Protein AF-R9SKQ4-F1 (afdb_monomer_lite)

pLDDT: mean 80.71, std 17.77, range [31.47, 98.12]

Radius of gyration: 28.38 Å; chains: 1; bounding box: 51×38×79 Å

Structure (mmCIF, N/CA/C/O backbone):
data_AF-R9SKQ4-F1
#
_entry.id   AF-R9SKQ4-F1
#
loop_
_atom_site.group_PDB
_atom_site.id
_atom_site.type_symbol
_atom_site.label_atom_id
_atom_site.label_alt_id
_atom_site.label_comp_id
_atom_site.label_asym_id
_atom_site.label_entity_id
_atom_site.label_seq_id
_atom_site.pdbx_PDB_ins_code
_atom_site.Cartn_x
_atom_site.Cartn_y
_atom_site.Cartn_z
_atom_site.occupancy
_atom_site.B_iso_or_equiv
_atom_site.auth_seq_id
_atom_site.auth_comp_id
_atom_site.auth_asym_id
_atom_site.auth_atom_id
_atom_site.pdbx_PDB_model_num
ATOM 1 N N . MET A 1 1 ? -33.467 -2.819 0.584 1.00 67.88 1 MET A N 1
ATOM 2 C CA . MET A 1 1 ? -32.229 -3.370 -0.001 1.00 67.88 1 MET A CA 1
ATOM 3 C C . MET A 1 1 ? -32.334 -4.894 0.029 1.00 67.88 1 MET A C 1
ATOM 5 O O . MET A 1 1 ? -33.022 -5.414 0.904 1.00 67.88 1 MET A O 1
ATOM 9 N N . VAL A 1 2 ? -31.795 -5.597 -0.968 1.00 86.62 2 VAL A N 1
ATOM 10 C CA . VAL A 1 2 ? -31.875 -7.066 -1.089 1.00 86.62 2 VAL A CA 1
ATOM 11 C C . VAL A 1 2 ? -30.477 -7.624 -1.313 1.00 86.62 2 VAL A C 1
ATOM 13 O O . VAL A 1 2 ? -29.658 -6.969 -1.955 1.00 86.62 2 VAL A O 1
ATOM 16 N N . LYS A 1 3 ? -30.212 -8.831 -0.809 1.00 89.00 3 LYS A N 1
ATOM 17 C CA . LYS A 1 3 ? -28.940 -9.526 -1.022 1.00 89.00 3 LYS A CA 1
ATOM 18 C C . LYS A 1 3 ? -29.115 -10.780 -1.862 1.00 89.00 3 LYS A C 1
ATOM 20 O O . LYS A 1 3 ? -30.043 -11.565 -1.655 1.00 89.00 3 LYS A O 1
ATOM 25 N N . ILE A 1 4 ? -28.197 -10.969 -2.803 1.00 93.38 4 ILE A N 1
ATOM 26 C CA . ILE A 1 4 ? -28.173 -12.118 -3.705 1.00 93.38 4 ILE A CA 1
ATOM 27 C C . ILE A 1 4 ? -27.361 -13.240 -3.055 1.00 93.38 4 ILE A C 1
ATOM 29 O O . ILE A 1 4 ? -26.231 -13.035 -2.614 1.00 93.38 4 ILE A O 1
ATOM 33 N N . CYS A 1 5 ? -27.935 -14.440 -2.978 1.00 93.06 5 CYS A N 1
ATOM 34 C CA . CYS A 1 5 ? -27.212 -15.613 -2.495 1.00 93.06 5 CYS A CA 1
ATOM 35 C C . CYS A 1 5 ? -26.077 -15.980 -3.471 1.00 93.06 5 CYS A C 1
ATOM 37 O O . CYS A 1 5 ? -26.369 -16.249 -4.632 1.00 93.06 5 CYS A O 1
ATOM 39 N N . PRO A 1 6 ? -24.810 -16.097 -3.036 1.00 90.38 6 PRO A N 1
ATOM 40 C CA . PRO A 1 6 ? -23.703 -16.430 -3.938 1.00 90.38 6 PRO A CA 1
ATOM 41 C C . PRO A 1 6 ? -23.737 -17.884 -4.435 1.00 90.38 6 PRO A C 1
ATOM 43 O O . PRO A 1 6 ? -23.061 -18.219 -5.400 1.00 90.38 6 PRO A O 1
ATOM 46 N N . GLN A 1 7 ? -24.503 -18.763 -3.778 1.00 94.25 7 GLN A N 1
ATOM 47 C CA . GLN A 1 7 ? -24.576 -20.177 -4.146 1.00 94.25 7 GLN A CA 1
ATOM 48 C C . GLN A 1 7 ? -25.701 -20.466 -5.149 1.00 94.25 7 GLN A C 1
ATOM 50 O O . GLN A 1 7 ? -25.521 -21.253 -6.073 1.00 94.25 7 GLN A O 1
ATOM 55 N N . CYS A 1 8 ? -26.876 -19.855 -4.963 1.00 94.56 8 CYS A N 1
ATOM 56 C CA . CYS A 1 8 ? -28.062 -20.146 -5.777 1.00 94.56 8 CYS A CA 1
ATOM 57 C C . CYS A 1 8 ? -28.686 -18.916 -6.450 1.00 94.56 8 CYS A C 1
ATOM 59 O O . CYS A 1 8 ? -29.726 -19.042 -7.095 1.00 94.56 8 CYS A O 1
ATOM 61 N N . HIS A 1 9 ? -28.073 -17.741 -6.285 1.00 93.94 9 HIS A N 1
ATOM 62 C CA . HIS A 1 9 ? -28.473 -16.464 -6.882 1.00 93.94 9 HIS A CA 1
ATOM 63 C C . HIS A 1 9 ? -29.898 -16.005 -6.549 1.00 93.94 9 HIS A C 1
ATOM 65 O O . HIS A 1 9 ? -30.442 -15.133 -7.217 1.00 93.94 9 HIS A O 1
ATOM 71 N N . SER A 1 10 ? -30.514 -16.556 -5.496 1.00 95.50 10 SER A N 1
ATOM 72 C CA . SER A 1 10 ? -31.825 -16.091 -5.048 1.00 95.50 10 SER A CA 1
ATOM 73 C C . SER A 1 10 ? -31.722 -14.732 -4.359 1.00 95.50 10 SER A C 1
ATOM 75 O O . SER A 1 10 ? -30.755 -14.458 -3.641 1.00 95.50 10 SER A O 1
ATOM 77 N N . GLU A 1 11 ? -32.759 -13.917 -4.508 1.00 95.75 11 GLU A N 1
ATOM 78 C CA . GLU A 1 11 ? -32.940 -12.711 -3.707 1.00 95.75 11 GLU A CA 1
ATOM 79 C C . GLU A 1 11 ? -33.337 -13.077 -2.276 1.00 95.75 11 GLU A C 1
ATOM 81 O O . GLU A 1 11 ? -34.111 -14.006 -2.032 1.00 95.75 11 GLU A O 1
ATOM 86 N N . ASN A 1 12 ? -32.768 -12.362 -1.312 1.00 92.56 12 ASN A N 1
ATOM 87 C CA . ASN A 1 12 ? -33.052 -12.507 0.108 1.00 92.56 12 ASN A CA 1
ATOM 88 C C . ASN A 1 12 ? -33.167 -11.114 0.734 1.00 92.56 12 ASN A C 1
ATOM 90 O O . ASN A 1 12 ? -32.579 -10.145 0.245 1.00 92.56 12 ASN A O 1
ATOM 94 N N . LYS A 1 13 ? -33.893 -11.017 1.853 1.00 90.25 13 LYS A N 1
ATOM 95 C CA . LYS A 1 13 ? -33.898 -9.799 2.673 1.00 90.25 13 LYS A CA 1
ATOM 96 C C . LYS A 1 13 ? -32.477 -9.478 3.128 1.00 90.25 13 LYS A C 1
ATOM 98 O O . LYS A 1 13 ? -31.720 -10.393 3.443 1.00 90.25 13 LYS A O 1
ATOM 103 N N . ASP A 1 14 ? -32.141 -8.198 3.210 1.00 81.81 14 ASP A N 1
ATOM 104 C CA . ASP A 1 14 ? -30.793 -7.740 3.570 1.00 81.81 14 ASP A CA 1
ATOM 105 C C . ASP A 1 14 ? -30.311 -8.293 4.927 1.00 81.81 14 ASP A C 1
ATOM 107 O O . ASP A 1 14 ? -29.169 -8.710 5.095 1.00 81.81 14 ASP A O 1
ATOM 111 N N . GLU A 1 15 ? -31.237 -8.442 5.874 1.00 82.25 15 GLU A N 1
ATOM 112 C CA . GLU A 1 15 ? -31.015 -8.975 7.225 1.00 82.25 15 GLU A CA 1
ATOM 113 C C . GLU A 1 15 ? -31.021 -10.518 7.329 1.00 82.25 15 GLU A C 1
ATOM 115 O O . GLU A 1 15 ? -30.813 -11.071 8.408 1.00 82.25 15 GLU A O 1
ATOM 120 N N . ALA A 1 16 ? -31.261 -11.253 6.234 1.00 86.50 16 ALA A N 1
ATOM 121 C CA . ALA A 1 16 ? -31.419 -12.711 6.281 1.00 86.50 16 ALA A CA 1
ATOM 122 C C . ALA A 1 16 ? -30.115 -13.425 6.690 1.00 86.50 16 ALA A C 1
ATOM 124 O O . ALA A 1 16 ? -29.120 -13.344 5.984 1.00 86.50 16 ALA A O 1
ATOM 125 N N . LYS A 1 17 ? -30.081 -14.174 7.794 1.00 88.44 17 LYS A N 1
ATOM 126 C CA . LYS A 1 17 ? -28.850 -14.877 8.228 1.00 88.44 17 LYS A CA 1
ATOM 127 C C . LYS A 1 17 ? -28.473 -16.063 7.335 1.00 88.44 17 LYS A C 1
ATOM 129 O O . LYS A 1 17 ? -27.309 -16.443 7.239 1.00 88.44 17 LYS A O 1
ATOM 134 N N . SER A 1 18 ? -29.451 -16.622 6.635 1.00 93.50 18 SER A N 1
ATOM 135 C CA . SER A 1 18 ? -29.270 -17.704 5.675 1.00 93.50 18 SER A CA 1
ATOM 136 C C . SER A 1 18 ? -30.160 -17.506 4.453 1.00 93.50 18 SER A C 1
ATOM 138 O O . SER A 1 18 ? -31.154 -16.777 4.487 1.00 93.50 18 SER A O 1
ATOM 140 N N . CYS A 1 19 ? -29.774 -18.128 3.342 1.00 94.44 19 CYS A N 1
ATOM 141 C CA . CYS A 1 19 ? -30.550 -18.118 2.119 1.00 94.44 19 CYS A CA 1
ATOM 142 C C . CYS A 1 19 ? -31.837 -18.919 2.311 1.00 94.44 19 CYS A C 1
ATOM 144 O O . CYS A 1 19 ? -31.786 -20.105 2.639 1.00 94.44 19 CYS A O 1
ATOM 146 N N . ILE A 1 20 ? -32.981 -18.296 2.017 1.00 93.31 20 ILE A N 1
ATOM 147 C CA . ILE A 1 20 ? -34.297 -18.934 2.151 1.00 93.31 20 ILE A CA 1
ATOM 148 C C . ILE A 1 20 ? -34.470 -20.139 1.217 1.00 93.31 20 ILE A C 1
ATOM 150 O O . ILE A 1 20 ? -35.273 -21.024 1.492 1.00 93.31 20 ILE A O 1
ATOM 154 N N . LYS A 1 21 ? -33.717 -20.177 0.109 1.00 95.69 21 LYS A N 1
ATOM 155 C CA . LYS A 1 21 ? -33.856 -21.195 -0.935 1.00 95.69 21 LYS A CA 1
ATOM 156 C C . LYS A 1 21 ? -32.900 -22.375 -0.766 1.00 95.69 21 LYS A C 1
ATOM 158 O O . LYS A 1 21 ? -33.319 -23.509 -0.953 1.00 95.69 21 LYS A O 1
ATOM 163 N N . CYS A 1 22 ? -31.626 -22.125 -0.459 1.00 94.31 22 CYS A N 1
ATOM 164 C CA . CYS A 1 22 ? -30.601 -23.179 -0.427 1.00 94.31 22 CYS A CA 1
ATOM 165 C C . CYS A 1 22 ? -29.930 -23.373 0.938 1.00 94.31 22 CYS A C 1
ATOM 167 O O . CYS A 1 22 ? -29.043 -24.210 1.059 1.00 94.31 22 CYS A O 1
ATOM 169 N N . GLY A 1 23 ? -30.307 -22.596 1.957 1.00 91.19 23 GLY A N 1
ATOM 170 C CA . GLY A 1 23 ? -29.741 -22.716 3.302 1.00 91.19 23 GLY A CA 1
ATOM 171 C C . GLY A 1 23 ? -28.321 -22.167 3.457 1.00 91.19 23 GLY A C 1
ATOM 172 O O . GLY A 1 23 ? -27.773 -22.249 4.551 1.00 91.19 23 GLY A O 1
ATOM 173 N N . TYR A 1 24 ? -27.729 -21.575 2.411 1.00 90.25 24 TYR A N 1
ATOM 174 C CA . TYR A 1 24 ? -26.415 -20.932 2.491 1.00 90.25 24 TYR A CA 1
ATOM 175 C C . TYR A 1 24 ? -26.387 -19.884 3.608 1.00 90.25 24 TYR A C 1
ATOM 177 O O . TYR A 1 24 ? -27.125 -18.900 3.548 1.00 90.25 24 TYR A O 1
ATOM 185 N N . THR A 1 25 ? -25.535 -20.076 4.612 1.00 90.19 25 THR A N 1
ATOM 186 C CA . THR A 1 25 ? -25.355 -19.116 5.704 1.00 90.19 25 THR A CA 1
ATOM 187 C C . THR A 1 25 ? -24.552 -17.924 5.206 1.00 90.19 25 THR A C 1
ATOM 189 O O . THR A 1 25 ? -23.404 -18.064 4.779 1.00 90.19 25 THR A O 1
ATOM 192 N N . PHE A 1 26 ? -25.145 -16.736 5.269 1.00 87.06 26 PHE A N 1
ATOM 193 C CA . PHE A 1 26 ? -24.410 -15.512 4.991 1.00 87.06 26 PHE A CA 1
ATOM 194 C C . PHE A 1 26 ? -23.421 -15.281 6.137 1.00 87.06 26 PHE A C 1
ATOM 196 O O . PHE A 1 26 ? -23.795 -15.383 7.305 1.00 87.06 26 PHE A O 1
ATOM 203 N N . ARG A 1 27 ? -22.150 -15.007 5.820 1.00 76.31 27 ARG A N 1
ATOM 204 C CA . ARG A 1 27 ? -21.183 -14.610 6.849 1.00 76.31 27 ARG A CA 1
ATOM 205 C C . ARG A 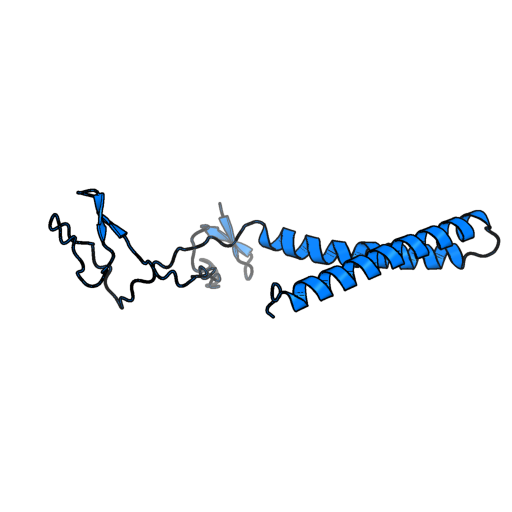1 27 ? -21.645 -13.273 7.421 1.00 76.31 27 ARG A C 1
ATOM 207 O O . ARG A 1 27 ? -21.787 -12.313 6.673 1.00 76.31 27 ARG A O 1
ATOM 214 N N . GLU A 1 28 ? -21.926 -13.243 8.719 1.00 70.62 28 GLU A N 1
ATOM 215 C CA . GLU A 1 28 ? -22.094 -11.986 9.440 1.00 70.62 28 GLU A CA 1
ATOM 216 C C . GLU A 1 28 ? -20.703 -11.367 9.589 1.00 70.62 28 GLU A C 1
ATOM 218 O O . GLU A 1 28 ? -19.778 -12.029 10.073 1.00 70.62 28 GLU A O 1
ATOM 223 N N . ASP A 1 29 ? -20.543 -10.120 9.148 1.00 61.78 29 ASP A N 1
ATOM 224 C CA . ASP A 1 29 ? -19.347 -9.349 9.460 1.00 61.78 29 ASP A CA 1
ATOM 225 C C . ASP A 1 29 ? -19.289 -9.204 10.978 1.00 61.78 29 ASP A C 1
ATOM 227 O O . ASP A 1 29 ? -20.134 -8.553 11.595 1.00 61.78 29 ASP A O 1
ATOM 231 N N . VAL A 1 30 ? -18.329 -9.886 11.600 1.00 59.41 30 VAL A N 1
ATOM 232 C CA . VAL A 1 30 ? -18.163 -9.827 13.047 1.00 59.41 30 VAL A CA 1
ATOM 233 C C . VAL A 1 30 ? -17.654 -8.422 13.371 1.00 59.41 30 VAL A C 1
ATOM 235 O O . VAL A 1 30 ? -16.567 -8.066 12.907 1.00 59.41 30 VAL A O 1
ATOM 238 N N . PRO A 1 31 ? -18.405 -7.601 14.128 1.00 53.47 31 PRO A N 1
ATOM 239 C CA . PRO A 1 31 ? -17.943 -6.272 14.491 1.00 53.47 31 PRO A CA 1
ATOM 240 C C . PRO A 1 31 ? -16.626 -6.389 15.253 1.00 53.47 31 PRO A C 1
ATOM 242 O O . PRO A 1 31 ? -16.477 -7.196 16.174 1.00 53.47 31 PRO A O 1
ATOM 245 N N . TYR A 1 32 ? -15.650 -5.598 14.824 1.00 50.09 32 TYR A N 1
ATOM 246 C CA . TYR A 1 32 ? -14.349 -5.542 15.459 1.00 50.09 32 TYR A CA 1
ATOM 247 C C . TYR A 1 32 ? -14.445 -4.687 16.724 1.00 50.09 32 TYR A C 1
ATOM 249 O O . TYR A 1 32 ? -14.954 -3.566 16.694 1.00 50.09 32 TYR A O 1
ATOM 257 N N . TYR A 1 33 ? -13.966 -5.221 17.846 1.00 50.91 33 TYR A N 1
ATOM 258 C CA . TYR A 1 33 ? -14.055 -4.554 19.138 1.00 50.91 33 TYR A CA 1
ATOM 259 C C . TYR A 1 33 ? -12.662 -4.214 19.677 1.00 50.91 33 TYR A C 1
ATOM 261 O O . TYR A 1 33 ? -11.822 -5.100 19.842 1.00 50.91 33 TYR A O 1
ATOM 269 N N . HIS A 1 34 ? -12.436 -2.953 20.048 1.00 46.38 34 HIS A N 1
ATOM 270 C CA . HIS A 1 34 ? -11.273 -2.559 20.847 1.00 46.38 34 HIS A CA 1
ATOM 271 C C . HIS A 1 34 ? -11.612 -2.543 22.345 1.00 46.38 34 HIS A C 1
ATOM 273 O O . HIS A 1 34 ? -12.704 -2.149 22.754 1.00 46.38 34 HIS A O 1
ATOM 279 N N . ARG A 1 35 ? -10.658 -2.953 23.196 1.00 46.81 35 ARG A N 1
ATOM 280 C CA . ARG A 1 35 ? -10.786 -2.795 24.654 1.00 46.81 35 ARG A CA 1
ATOM 281 C C . ARG A 1 35 ? -10.523 -1.341 25.036 1.00 46.81 35 ARG A C 1
ATOM 283 O O . ARG A 1 35 ? -9.368 -0.926 25.103 1.00 46.81 35 ARG A O 1
ATOM 290 N N . VAL A 1 36 ? -11.577 -0.591 25.336 1.00 51.25 36 VAL A N 1
ATOM 291 C CA . VAL A 1 36 ? -11.454 0.742 25.936 1.00 51.25 36 VAL A CA 1
ATOM 292 C C . VAL A 1 36 ? -11.449 0.602 27.459 1.00 51.25 36 VAL A C 1
ATOM 294 O O . VAL A 1 36 ? -12.442 0.184 28.054 1.00 51.25 36 VAL A O 1
ATOM 297 N N . GLN A 1 37 ? -10.337 0.965 28.103 1.00 52.44 37 GLN A N 1
ATOM 298 C CA . GLN A 1 37 ? -10.281 1.116 29.559 1.00 52.44 37 GLN A CA 1
ATOM 299 C C . GLN A 1 37 ? -10.844 2.487 29.936 1.00 52.44 37 GLN A C 1
ATOM 301 O O . GLN A 1 37 ? -10.157 3.507 29.844 1.00 52.44 37 GLN A O 1
ATOM 306 N N . LEU A 1 38 ? -12.107 2.530 30.352 1.00 56.84 38 LEU A N 1
ATOM 307 C CA . LEU A 1 38 ? -12.710 3.769 30.831 1.00 56.84 38 LEU A CA 1
ATOM 308 C C . LEU A 1 38 ? -12.185 4.114 32.220 1.00 56.84 38 LEU A C 1
ATOM 310 O O . LEU A 1 38 ? -12.411 3.396 33.188 1.00 56.84 38 LEU A O 1
ATOM 314 N N . LYS A 1 39 ? -11.507 5.259 32.309 1.00 62.38 39 LYS A N 1
ATOM 315 C CA . LYS A 1 39 ? -11.019 5.823 33.575 1.00 62.38 39 LYS A CA 1
ATOM 316 C C . LYS A 1 39 ? -12.124 6.503 34.389 1.00 62.38 39 LYS A C 1
ATOM 318 O O . LYS A 1 39 ? -11.948 6.721 35.582 1.00 62.38 39 LYS A O 1
ATOM 323 N N . SER A 1 40 ? -13.237 6.879 33.752 1.00 73.62 40 SER A N 1
ATOM 324 C CA . SER A 1 40 ? -14.383 7.485 34.433 1.00 73.62 40 SER A CA 1
ATOM 325 C C . SER A 1 40 ? -15.663 7.447 33.596 1.00 73.62 40 SER A C 1
ATOM 327 O O . SER A 1 40 ? -15.591 7.414 32.369 1.00 73.62 40 SER A O 1
ATOM 329 N N . ILE A 1 41 ? -16.821 7.513 34.254 1.00 78.00 41 ILE A N 1
ATOM 330 C CA . ILE A 1 41 ? -18.145 7.690 33.641 1.00 78.00 41 ILE A CA 1
ATOM 331 C C . ILE A 1 41 ? -18.850 8.905 34.253 1.00 78.00 41 ILE A C 1
ATOM 333 O O . ILE A 1 41 ? -18.699 9.181 35.442 1.00 78.00 41 ILE A O 1
ATOM 337 N N . ARG A 1 42 ? -19.647 9.630 33.464 1.00 83.06 42 ARG A N 1
ATOM 338 C CA . ARG A 1 42 ? -20.527 10.696 33.961 1.00 83.06 42 ARG A CA 1
ATOM 339 C C . ARG A 1 42 ? -21.929 10.136 34.198 1.00 83.06 42 ARG A C 1
ATOM 341 O O . ARG A 1 42 ? -22.526 9.571 33.289 1.00 83.06 42 ARG A O 1
ATOM 348 N N . CYS A 1 43 ? -22.461 10.297 35.406 1.00 82.88 43 CYS A N 1
ATOM 349 C CA . CYS A 1 43 ? -23.826 9.883 35.727 1.00 82.88 43 CYS A CA 1
ATOM 350 C C . CYS A 1 43 ? -24.851 10.692 34.902 1.00 82.88 43 CYS A C 1
ATOM 352 O O . CYS A 1 43 ? -24.769 11.919 34.919 1.00 82.88 43 CYS A O 1
ATOM 354 N N . PRO A 1 44 ? -25.838 10.062 34.238 1.00 80.50 44 PRO A N 1
ATOM 355 C CA . PRO A 1 44 ? -26.832 10.782 33.435 1.00 80.50 44 PRO A CA 1
ATOM 356 C C . PRO A 1 44 ? -27.840 11.575 34.282 1.00 80.50 44 PRO A C 1
ATOM 358 O O . PRO A 1 44 ? -28.417 12.540 33.798 1.00 80.50 44 PRO A O 1
ATOM 361 N N . GLN A 1 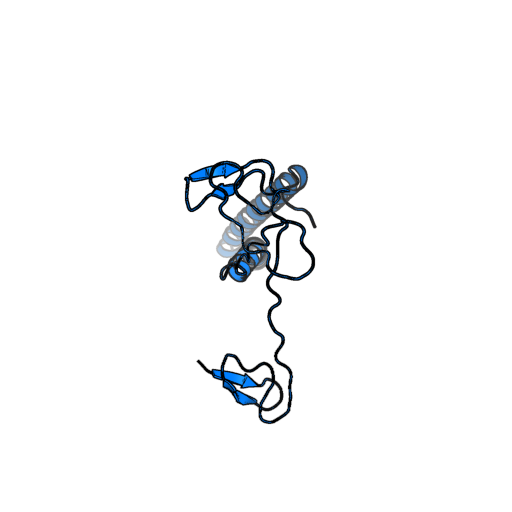45 ? -28.047 11.194 35.547 1.00 86.88 45 GLN A N 1
ATOM 362 C CA . GLN A 1 45 ? -29.026 11.848 36.418 1.00 86.88 45 GLN A CA 1
ATOM 363 C C . GLN A 1 45 ? -28.443 13.074 37.129 1.00 86.88 45 GLN A C 1
ATOM 365 O O . GLN A 1 45 ? -29.041 14.145 37.125 1.00 8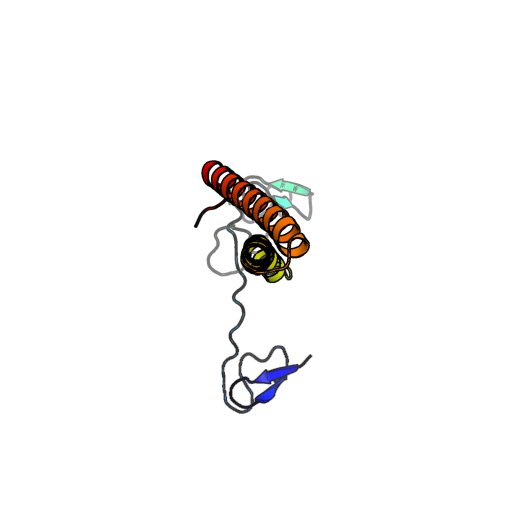6.88 45 GLN A O 1
ATOM 370 N N . CYS A 1 46 ? -27.268 12.937 37.751 1.00 89.44 46 CYS A N 1
ATOM 371 C CA . CYS A 1 46 ? -26.685 14.000 38.579 1.00 89.44 46 CYS A CA 1
ATOM 372 C C . CYS A 1 46 ? -25.392 14.595 38.013 1.00 89.44 46 CYS A C 1
ATOM 374 O O . CYS A 1 46 ? -24.769 15.432 38.667 1.00 89.44 46 CYS A O 1
ATOM 376 N N . HIS A 1 47 ? -24.962 14.135 36.833 1.00 87.31 47 HIS A N 1
ATOM 377 C CA . HIS A 1 47 ? -23.762 14.592 36.126 1.00 87.31 47 HIS A CA 1
ATOM 378 C C . HIS A 1 47 ? -22.448 14.437 36.906 1.00 87.31 47 HIS A C 1
ATOM 380 O O . HIS A 1 47 ? -21.411 14.951 36.488 1.00 87.31 47 HIS A O 1
ATOM 386 N N . ASN A 1 48 ? -22.460 13.684 38.010 1.00 87.94 48 ASN A N 1
ATOM 387 C CA . ASN A 1 48 ? -21.262 13.386 38.780 1.00 87.94 48 ASN A CA 1
ATOM 388 C C . ASN A 1 48 ? -20.319 12.478 37.990 1.00 87.94 48 ASN A C 1
ATOM 390 O O . ASN A 1 48 ? -20.764 11.499 37.386 1.00 87.94 48 ASN A O 1
ATOM 394 N N . VAL A 1 49 ? -19.024 12.776 38.035 1.00 84.94 49 VAL A N 1
ATOM 395 C CA . VAL A 1 49 ? -17.987 11.936 37.430 1.00 84.94 49 VAL A CA 1
ATOM 396 C C . VAL A 1 49 ? -17.597 10.842 38.422 1.00 84.94 49 VAL A C 1
ATOM 398 O O . VAL A 1 49 ? -17.296 11.118 39.580 1.00 84.94 49 VAL A O 1
ATOM 401 N N . ILE A 1 50 ? -17.626 9.593 37.970 1.00 83.12 50 ILE A N 1
ATOM 402 C CA . ILE A 1 50 ? -17.337 8.396 38.758 1.00 83.12 50 ILE A CA 1
ATOM 403 C C . ILE A 1 50 ? -16.089 7.754 38.167 1.00 83.12 50 ILE A C 1
ATOM 405 O O . ILE A 1 50 ? -16.106 7.311 37.024 1.00 83.12 50 ILE A O 1
ATOM 409 N N . THR A 1 51 ? -15.010 7.703 38.939 1.00 75.69 51 THR A N 1
ATOM 410 C CA . THR A 1 51 ? -13.719 7.118 38.535 1.00 75.69 51 THR A CA 1
ATOM 411 C C . THR A 1 51 ? -13.571 5.653 38.951 1.00 75.69 51 THR A C 1
ATOM 413 O O . THR A 1 51 ? -12.773 4.923 38.375 1.00 75.69 51 THR A O 1
ATOM 416 N N . ASN A 1 52 ? -14.367 5.194 39.922 1.00 68.88 52 ASN A N 1
ATOM 417 C CA . ASN A 1 52 ? -14.388 3.811 40.388 1.00 68.88 52 ASN A CA 1
ATOM 418 C C . ASN A 1 52 ? -15.672 3.119 39.909 1.00 68.88 52 ASN A C 1
ATOM 420 O O . ASN A 1 52 ? -16.742 3.281 40.489 1.00 68.88 52 ASN A O 1
ATOM 424 N N . LEU A 1 53 ? -15.559 2.365 38.817 1.00 63.88 53 LEU A N 1
ATOM 425 C CA . LEU A 1 53 ? -16.682 1.718 38.126 1.00 63.88 53 LEU A CA 1
ATOM 426 C C . LEU A 1 53 ? -17.164 0.420 38.803 1.00 63.88 53 LEU A C 1
ATOM 428 O O . LEU A 1 53 ? -18.087 -0.225 38.312 1.00 63.88 53 LEU A O 1
ATOM 432 N N . SER A 1 54 ? -16.569 0.040 39.936 1.00 62.06 54 SER A N 1
ATOM 433 C CA . SER A 1 54 ? -16.877 -1.212 40.642 1.00 62.06 54 SER A CA 1
ATOM 434 C C . SER A 1 54 ? -18.286 -1.242 41.243 1.00 62.06 54 SER A C 1
ATOM 436 O O . SER A 1 54 ? -18.827 -2.317 41.476 1.00 62.06 54 SER A O 1
ATOM 438 N N . TYR A 1 55 ? -18.885 -0.075 41.501 1.00 60.25 55 TYR A N 1
ATOM 439 C CA . TYR A 1 55 ? -20.094 0.033 42.320 1.00 60.25 55 TYR A CA 1
ATOM 440 C C . TYR A 1 55 ? -21.384 -0.389 41.608 1.00 60.25 55 TYR A C 1
ATOM 442 O O . TYR A 1 55 ? -22.336 -0.754 42.279 1.00 60.25 55 TYR A O 1
ATOM 450 N N . GLY A 1 56 ? -21.462 -0.358 40.273 1.00 68.44 56 GLY A N 1
ATOM 451 C CA . GLY A 1 56 ? -22.722 -0.647 39.563 1.00 68.44 56 GLY A CA 1
ATOM 452 C C . GLY A 1 56 ? -23.839 0.395 39.777 1.00 68.44 56 GLY A C 1
ATOM 453 O O . GLY A 1 56 ? -24.879 0.310 39.134 1.00 68.44 56 GLY A O 1
ATOM 454 N N . PHE A 1 57 ? -23.611 1.425 40.598 1.00 81.81 57 PHE A N 1
ATOM 455 C CA . PHE A 1 57 ? -24.507 2.562 40.829 1.00 81.81 57 PHE A CA 1
ATOM 456 C C . PHE A 1 57 ? -23.716 3.868 41.012 1.00 81.81 57 PHE A C 1
ATOM 458 O O . PHE A 1 57 ? -22.504 3.866 41.241 1.00 81.81 57 PHE A O 1
ATOM 465 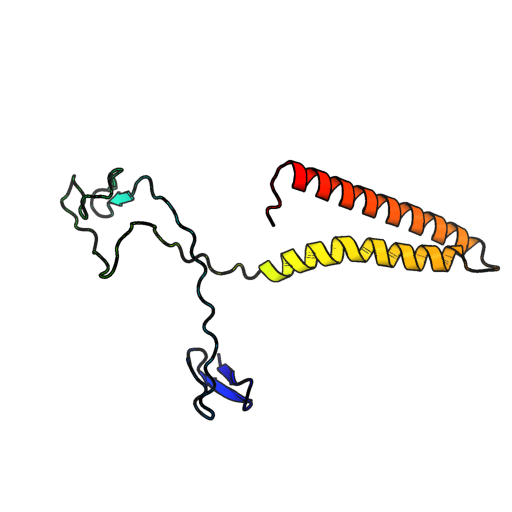N N . CYS A 1 58 ? -24.394 5.013 40.904 1.00 84.62 58 CYS A N 1
ATOM 466 C CA . CYS A 1 58 ? -23.812 6.321 41.176 1.00 84.62 58 CYS A CA 1
ATOM 467 C C . CYS A 1 58 ? -23.725 6.577 42.691 1.00 84.62 58 CYS A C 1
ATOM 469 O O . CYS A 1 58 ? -24.769 6.718 43.328 1.00 84.62 58 CYS A O 1
ATOM 471 N N . PRO A 1 59 ? -22.528 6.776 43.276 1.00 83.94 59 PRO A N 1
ATOM 472 C CA . PRO A 1 59 ? -22.383 6.990 44.718 1.00 83.94 59 PRO A CA 1
ATOM 473 C C . PRO A 1 59 ? -22.985 8.315 45.212 1.00 83.94 59 PRO A C 1
ATOM 475 O O . PRO A 1 59 ? -23.196 8.478 46.406 1.00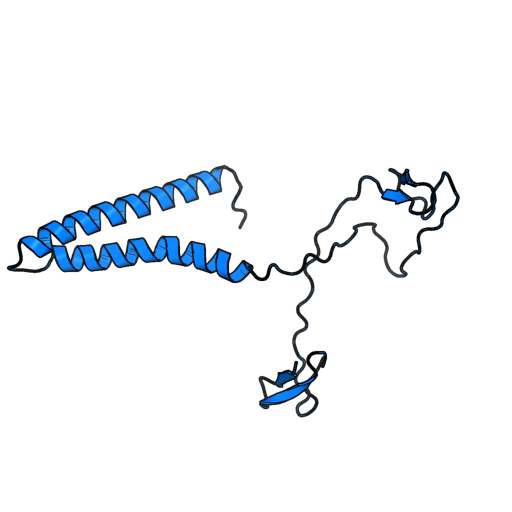 83.94 59 PRO A O 1
ATOM 478 N N . LYS A 1 60 ? -23.259 9.275 44.313 1.00 89.31 60 LYS A N 1
ATOM 479 C CA . LYS A 1 60 ? -23.820 10.588 44.676 1.00 89.31 60 LYS A CA 1
ATOM 480 C C . LYS A 1 60 ? -25.349 10.610 44.701 1.00 89.31 60 LYS A C 1
ATOM 482 O O . LYS A 1 60 ? -25.921 11.313 45.521 1.00 89.31 60 LYS A O 1
ATOM 487 N N . CYS A 1 61 ? -26.005 9.924 43.765 1.00 90.25 61 CYS A N 1
ATOM 488 C CA . CYS A 1 61 ? -27.461 10.027 43.590 1.00 90.25 61 CYS A CA 1
ATOM 489 C C . CYS A 1 61 ? -28.199 8.686 43.598 1.00 90.25 61 CYS A C 1
ATOM 491 O O . CYS A 1 61 ? -29.413 8.677 43.451 1.00 90.25 61 CYS A O 1
ATOM 493 N N . GLY A 1 62 ? -27.486 7.566 43.736 1.00 85.00 62 GLY A N 1
ATOM 494 C CA . GLY A 1 62 ? -28.089 6.235 43.777 1.00 85.00 62 GLY A CA 1
ATOM 495 C C . GLY A 1 62 ? -28.555 5.692 42.426 1.00 85.00 62 GLY A C 1
ATOM 496 O O . GLY A 1 62 ? -29.067 4.584 42.389 1.00 85.00 62 GLY A O 1
ATOM 497 N N . PHE A 1 63 ? -28.366 6.419 41.316 1.00 82.69 63 PHE A N 1
ATOM 498 C CA . PHE A 1 63 ? -28.722 5.928 39.980 1.00 82.69 63 PHE A CA 1
ATOM 499 C C . PHE A 1 63 ? -28.016 4.600 39.671 1.00 82.69 63 PHE A C 1
ATOM 501 O O . PHE A 1 63 ? -26.786 4.569 39.580 1.00 82.69 63 PHE A O 1
ATOM 508 N N . GLU A 1 64 ? -28.778 3.523 39.499 1.00 81.00 64 GLU A N 1
ATOM 509 C CA . GLU A 1 64 ? -28.255 2.208 39.131 1.00 81.00 64 GLU A CA 1
ATOM 510 C C . GLU A 1 64 ? -27.941 2.146 37.635 1.00 81.00 64 GLU A C 1
ATOM 512 O O . GLU A 1 64 ? -28.754 2.505 36.781 1.00 81.00 64 GLU A O 1
ATOM 517 N N . PHE A 1 65 ? -26.747 1.665 37.299 1.00 74.44 65 PHE A N 1
ATOM 518 C CA . PHE A 1 65 ? -26.399 1.393 35.912 1.00 74.44 65 PHE A CA 1
ATOM 519 C C . PHE A 1 65 ? -26.964 0.023 35.540 1.00 74.44 65 PHE A C 1
ATOM 521 O O . PHE A 1 65 ? -26.666 -0.967 36.206 1.00 74.44 65 PHE A O 1
ATOM 528 N N . GLN A 1 66 ? -27.769 -0.059 34.475 1.00 65.88 66 GLN A N 1
ATOM 529 C CA . GLN A 1 66 ? -28.332 -1.342 34.056 1.00 65.88 66 GLN A CA 1
ATOM 530 C C . GLN A 1 66 ? -27.212 -2.335 33.721 1.00 65.88 66 GLN A C 1
ATOM 532 O O . GLN A 1 66 ? -26.458 -2.167 32.759 1.00 65.88 66 GLN A O 1
ATOM 537 N N . LYS A 1 67 ? -27.103 -3.384 34.538 1.00 55.97 67 LYS A N 1
ATOM 538 C CA . LYS A 1 67 ? -26.165 -4.485 34.341 1.00 55.97 67 LYS A CA 1
ATOM 539 C C . LYS A 1 67 ? -26.679 -5.333 33.183 1.00 55.97 67 LYS A C 1
ATOM 541 O O . LYS A 1 67 ? -27.612 -6.110 33.345 1.00 55.97 67 LYS A O 1
ATOM 546 N N . LYS A 1 68 ? -26.084 -5.193 31.997 1.00 47.62 68 LYS A N 1
ATOM 547 C CA . LYS A 1 68 ? -26.384 -6.105 30.888 1.00 47.62 68 LYS A CA 1
ATOM 548 C C . LYS A 1 68 ? -25.851 -7.496 31.263 1.00 47.62 68 LYS A C 1
ATOM 550 O O . LYS A 1 68 ? -24.642 -7.690 31.402 1.00 47.62 68 LYS A O 1
ATOM 555 N N . GLU A 1 69 ? -26.749 -8.445 31.508 1.00 39.78 69 GLU A N 1
ATOM 556 C CA . GLU A 1 69 ? -26.402 -9.808 31.918 1.00 39.78 69 GLU A CA 1
ATOM 557 C C . GLU A 1 69 ? -25.723 -10.590 30.785 1.00 39.78 69 GLU A C 1
ATOM 559 O O . GLU A 1 69 ? -26.368 -11.073 29.859 1.00 39.78 69 GLU A O 1
ATOM 564 N N . LYS A 1 70 ? -24.394 -10.701 30.865 1.00 39.78 70 LYS A N 1
ATOM 565 C CA . LYS A 1 70 ? -23.602 -11.943 31.001 1.00 39.78 70 LYS A CA 1
ATOM 566 C C . LYS A 1 70 ? -22.124 -11.596 30.760 1.00 39.78 70 LYS A C 1
ATOM 568 O O . LYS A 1 70 ? -21.756 -11.132 29.689 1.00 39.78 70 LYS A O 1
ATOM 573 N N . ASN A 1 71 ? -21.306 -11.850 31.789 1.00 33.72 71 ASN A N 1
ATOM 574 C CA . ASN A 1 71 ? -19.838 -11.735 31.859 1.00 33.72 71 ASN A CA 1
ATOM 575 C C . ASN A 1 71 ? -19.258 -10.316 31.712 1.00 33.72 71 ASN A C 1
ATOM 577 O O . ASN A 1 71 ? -18.686 -9.935 30.695 1.00 33.72 71 ASN A O 1
ATOM 581 N N . VAL A 1 72 ? -19.378 -9.541 32.793 1.00 38.91 72 VAL A N 1
ATOM 582 C CA . VAL A 1 72 ? -18.879 -8.165 32.893 1.00 38.91 72 VAL A CA 1
ATOM 583 C C . VAL A 1 72 ? -17.361 -8.142 33.106 1.00 38.91 72 VAL A C 1
ATOM 585 O O . VAL A 1 72 ? -16.853 -8.532 34.151 1.00 38.91 72 VAL A O 1
ATOM 588 N N . THR A 1 73 ? -16.641 -7.574 32.146 1.00 31.47 73 THR A N 1
ATOM 589 C CA . THR A 1 73 ? -15.551 -6.630 32.428 1.00 31.47 73 THR A CA 1
ATOM 590 C C . THR A 1 73 ? -15.991 -5.331 31.767 1.00 31.47 73 THR A C 1
ATOM 592 O O . THR A 1 73 ? -16.392 -5.382 30.606 1.00 31.47 73 THR A O 1
ATOM 595 N N . TYR A 1 74 ? -15.976 -4.191 32.466 1.00 43.44 74 TYR A N 1
ATOM 596 C CA . TYR A 1 74 ? -16.329 -2.893 31.871 1.00 43.44 74 TYR A CA 1
ATOM 597 C C . TYR A 1 74 ? -15.243 -2.430 30.879 1.00 43.44 74 TYR A C 1
ATOM 599 O O . TYR A 1 74 ? -14.566 -1.433 31.094 1.00 43.44 74 TYR A O 1
ATOM 607 N N . ASN A 1 75 ? -15.065 -3.168 29.786 1.00 39.88 75 ASN A N 1
ATOM 608 C CA . ASN A 1 75 ? -14.607 -2.608 28.531 1.00 39.88 75 ASN A CA 1
ATOM 609 C C . ASN A 1 75 ? -15.889 -2.145 27.848 1.00 39.88 75 ASN A C 1
ATOM 611 O O . ASN A 1 75 ? -16.721 -2.981 27.492 1.00 39.88 75 ASN A O 1
ATOM 615 N N . TYR A 1 76 ? -16.091 -0.839 27.693 1.00 47.97 76 TYR A N 1
ATOM 616 C CA . TYR A 1 76 ? -17.054 -0.401 26.691 1.00 47.97 76 TYR A CA 1
ATOM 617 C C . TYR A 1 76 ? -16.444 -0.835 25.364 1.00 47.97 76 TYR A C 1
ATOM 619 O O . TYR A 1 76 ? -15.456 -0.266 24.906 1.00 47.97 76 TYR A O 1
ATOM 627 N N . LEU A 1 77 ? -16.946 -1.942 24.826 1.00 45.06 77 LEU A N 1
ATOM 628 C CA . LEU A 1 77 ? -16.632 -2.361 23.477 1.00 45.06 77 LEU A CA 1
ATOM 629 C C . LEU A 1 77 ? -17.405 -1.396 22.583 1.00 45.06 77 LEU A C 1
ATOM 631 O O . LEU A 1 77 ? -18.583 -1.600 22.293 1.00 45.06 77 LEU A O 1
ATOM 635 N N . GLU A 1 78 ? -16.767 -0.281 22.254 1.00 46.97 78 GLU A N 1
ATOM 636 C CA . GLU A 1 78 ? -17.265 0.605 21.220 1.00 46.97 78 GLU A CA 1
ATOM 637 C C . GLU A 1 78 ? -17.209 -0.186 19.913 1.00 46.97 78 GLU A C 1
ATOM 639 O O . GLU A 1 78 ? -16.147 -0.665 19.504 1.00 46.97 78 GLU A O 1
ATOM 644 N N . VAL A 1 79 ? -18.378 -0.418 19.315 1.00 52.09 79 VAL A N 1
ATOM 645 C CA . VAL A 1 79 ? -18.460 -0.974 17.967 1.00 52.09 79 VAL A CA 1
ATOM 646 C C . VAL A 1 79 ? -17.952 0.126 17.053 1.00 52.09 79 VAL A C 1
ATOM 648 O O . VAL A 1 79 ? -18.697 1.045 16.725 1.00 52.09 79 VAL A O 1
ATOM 651 N N . ILE A 1 80 ? -16.674 0.067 16.689 1.00 57.34 80 ILE A N 1
ATOM 652 C CA . ILE A 1 80 ? -16.143 0.940 15.651 1.00 57.34 80 ILE A CA 1
ATOM 653 C C . ILE A 1 80 ? -16.648 0.343 14.337 1.00 57.34 80 ILE A C 1
ATOM 655 O O . ILE A 1 80 ? -16.250 -0.779 14.003 1.00 57.34 80 ILE A O 1
ATOM 659 N N . PRO A 1 81 ? -17.557 1.018 13.608 1.00 56.47 81 PRO A N 1
ATOM 660 C CA . PRO A 1 81 ? -17.931 0.546 12.288 1.00 56.47 81 PRO A CA 1
ATOM 661 C C . PRO A 1 81 ? -16.652 0.463 11.456 1.00 56.47 81 PRO A C 1
ATOM 663 O O . PRO A 1 81 ? -15.850 1.400 11.452 1.00 56.47 81 PRO A O 1
ATOM 666 N N . LYS A 1 82 ? -16.435 -0.677 10.789 1.00 59.44 82 LYS A N 1
ATOM 667 C CA . LYS A 1 82 ? -15.318 -0.838 9.856 1.00 59.44 82 LYS A CA 1
ATOM 668 C C . LYS A 1 82 ? -15.348 0.355 8.900 1.00 59.44 82 LYS A C 1
ATOM 670 O O . LYS A 1 82 ? -16.391 0.616 8.301 1.00 59.44 82 LYS A O 1
ATOM 675 N N . SER A 1 83 ? -14.260 1.124 8.823 1.00 65.00 83 SER A N 1
ATOM 676 C CA . SER A 1 83 ? -14.273 2.367 8.052 1.00 65.00 83 SER A CA 1
ATOM 677 C C . SER A 1 83 ? -14.575 2.042 6.593 1.00 65.00 83 SER A C 1
ATOM 679 O O . SER A 1 83 ? -13.857 1.244 5.989 1.00 65.00 83 SER A O 1
ATOM 681 N N . GLU A 1 84 ? -15.595 2.678 6.017 1.00 65.75 84 GLU A N 1
ATOM 682 C CA . GLU A 1 84 ? -15.986 2.490 4.610 1.00 65.75 84 GLU A CA 1
ATOM 683 C C . GLU A 1 84 ? -14.802 2.716 3.647 1.00 65.75 84 GLU A C 1
ATOM 685 O O . GLU A 1 84 ? -14.710 2.120 2.576 1.00 65.75 84 GLU A O 1
ATOM 690 N N . HIS A 1 85 ? -13.829 3.523 4.078 1.00 67.75 85 HIS A N 1
ATOM 691 C CA . HIS A 1 85 ? -12.651 3.908 3.311 1.00 67.75 85 HIS A CA 1
ATOM 692 C C . HIS A 1 85 ? -11.433 2.983 3.460 1.00 67.75 85 HIS A C 1
ATOM 694 O O . HIS A 1 85 ? -10.417 3.265 2.825 1.00 67.75 85 HIS A O 1
ATOM 700 N N . GLU A 1 86 ? -11.498 1.887 4.227 1.00 74.50 86 GLU A N 1
ATOM 701 C CA . GLU A 1 86 ? -10.352 0.973 4.435 1.00 74.50 86 GLU A CA 1
ATOM 702 C C . GLU A 1 86 ? -9.746 0.513 3.101 1.00 74.50 86 GLU A C 1
ATOM 704 O O . GLU A 1 86 ? -8.538 0.603 2.890 1.00 74.50 86 GLU A O 1
ATOM 709 N N . ASN A 1 87 ? -10.608 0.155 2.146 1.00 79.44 87 ASN A N 1
ATOM 710 C CA . ASN A 1 87 ? -10.187 -0.252 0.808 1.00 79.44 87 ASN A CA 1
ATOM 711 C C . ASN A 1 87 ? -9.439 0.871 0.077 1.00 79.44 87 ASN A C 1
ATOM 713 O O . ASN A 1 87 ? -8.421 0.616 -0.559 1.00 79.44 87 ASN A O 1
ATOM 717 N N . SER A 1 88 ? -9.905 2.120 0.180 1.00 83.06 88 SER A N 1
ATOM 718 C CA . SER A 1 88 ? -9.251 3.259 -0.478 1.00 83.06 88 SER A CA 1
ATOM 719 C C . SER A 1 88 ? -7.865 3.556 0.097 1.00 83.06 88 SER A C 1
ATOM 721 O O . SER A 1 88 ? -6.963 3.908 -0.659 1.00 83.06 88 SER A O 1
ATOM 723 N N . ILE A 1 89 ? -7.668 3.341 1.404 1.00 82.69 89 ILE A N 1
ATOM 724 C CA . ILE A 1 89 ? -6.366 3.488 2.065 1.00 82.69 89 ILE A CA 1
ATOM 725 C C . ILE A 1 89 ? -5.396 2.437 1.519 1.00 82.69 89 ILE A C 1
ATOM 727 O O . ILE A 1 89 ? -4.298 2.774 1.076 1.00 82.69 89 ILE A O 1
ATOM 731 N N . THR A 1 90 ? -5.818 1.169 1.475 1.00 84.62 90 THR A N 1
ATOM 732 C CA . THR A 1 90 ? -5.004 0.084 0.912 1.00 84.62 90 THR A CA 1
ATOM 733 C C . THR A 1 90 ? -4.682 0.324 -0.563 1.00 84.62 90 THR A C 1
ATOM 735 O O . THR A 1 90 ? -3.523 0.212 -0.961 1.00 84.62 90 THR A O 1
ATOM 738 N N . PHE A 1 91 ? -5.673 0.706 -1.374 1.00 87.81 91 PHE A N 1
ATOM 739 C CA . PHE A 1 91 ? -5.449 1.030 -2.783 1.00 87.81 91 PHE A CA 1
ATOM 740 C C . PHE A 1 91 ? -4.511 2.225 -2.962 1.00 87.81 91 PHE A C 1
ATOM 742 O O . PHE A 1 91 ? -3.684 2.199 -3.869 1.00 87.81 91 PHE A O 1
ATOM 749 N N . GLY A 1 92 ? -4.580 3.230 -2.085 1.00 88.38 92 GLY A N 1
ATOM 750 C CA . GLY A 1 92 ? -3.662 4.368 -2.086 1.00 88.38 92 GLY A CA 1
ATOM 751 C C . GLY A 1 92 ? -2.199 3.936 -1.975 1.00 88.38 92 GLY A C 1
ATOM 752 O O . GLY A 1 92 ? -1.385 4.340 -2.805 1.00 88.38 92 GLY A O 1
ATOM 753 N N . TYR A 1 93 ? -1.879 3.054 -1.021 1.00 88.69 93 TYR A N 1
ATOM 754 C CA . TYR A 1 93 ? -0.521 2.513 -0.865 1.00 88.69 93 TYR A CA 1
ATOM 755 C C . TYR A 1 93 ? -0.081 1.626 -2.032 1.00 88.69 93 TYR A C 1
ATOM 757 O O . TYR A 1 93 ? 1.086 1.633 -2.415 1.00 88.69 93 TYR A O 1
ATOM 765 N N . ILE A 1 94 ? -1.000 0.854 -2.616 1.00 90.81 94 ILE A N 1
ATOM 766 C CA . ILE A 1 94 ? -0.690 0.050 -3.801 1.00 90.81 94 ILE A CA 1
ATOM 767 C C . ILE A 1 94 ? -0.336 0.992 -4.958 1.00 90.81 94 ILE A C 1
ATOM 769 O O . ILE A 1 94 ? 0.752 0.905 -5.525 1.00 90.81 94 ILE A O 1
ATOM 773 N N . PHE A 1 95 ? -1.206 1.943 -5.294 1.00 92.50 95 PHE A N 1
ATOM 774 C CA . PHE A 1 95 ? -0.965 2.826 -6.432 1.00 92.50 95 PHE A CA 1
ATOM 775 C C . PHE A 1 95 ? 0.268 3.716 -6.256 1.00 92.50 95 PHE A C 1
ATOM 777 O O . PHE A 1 95 ? 0.959 3.953 -7.248 1.00 92.50 95 PHE A O 1
ATOM 784 N N . SER A 1 96 ? 0.603 4.141 -5.031 1.00 90.62 96 SER A N 1
ATOM 785 C CA . SER A 1 96 ? 1.803 4.952 -4.791 1.00 90.62 96 SER A CA 1
ATOM 786 C C . SER A 1 96 ? 3.092 4.233 -5.195 1.00 90.62 96 SER A C 1
ATOM 788 O O . SER A 1 96 ? 3.972 4.867 -5.758 1.00 90.62 96 SER A O 1
ATOM 790 N N . VAL A 1 97 ? 3.179 2.911 -5.003 1.00 91.31 97 VAL A N 1
ATOM 791 C CA . VAL A 1 97 ? 4.362 2.113 -5.380 1.00 91.31 97 VAL A CA 1
ATOM 792 C C . VAL A 1 97 ? 4.314 1.669 -6.847 1.00 91.31 97 VAL A C 1
ATOM 794 O O . VAL A 1 97 ? 5.338 1.646 -7.532 1.00 91.31 97 VAL A O 1
ATOM 797 N N . PHE A 1 98 ? 3.132 1.326 -7.368 1.00 94.19 98 PHE A N 1
ATOM 798 C CA . PHE A 1 98 ? 2.996 0.823 -8.740 1.00 94.19 98 PHE A CA 1
ATOM 799 C C . PHE A 1 98 ? 3.202 1.908 -9.809 1.00 94.19 98 PHE A C 1
ATOM 801 O O . PHE A 1 98 ? 3.768 1.614 -10.864 1.00 94.19 98 PHE A O 1
ATOM 808 N N . ILE A 1 99 ? 2.785 3.155 -9.563 1.00 95.06 99 ILE A N 1
ATOM 809 C CA . ILE A 1 99 ? 2.924 4.254 -10.537 1.00 95.06 99 ILE A CA 1
ATOM 810 C C . ILE A 1 99 ? 4.403 4.515 -10.904 1.00 95.06 99 ILE A C 1
ATOM 812 O O . ILE A 1 99 ? 4.716 4.516 -12.101 1.00 95.06 99 ILE A O 1
ATOM 816 N N . PRO A 1 100 ? 5.341 4.666 -9.944 1.00 95.50 100 PRO A N 1
ATOM 817 C CA . PRO A 1 100 ? 6.765 4.808 -10.247 1.00 95.50 100 PRO A CA 1
ATOM 818 C C . PRO A 1 100 ? 7.348 3.630 -11.037 1.00 95.50 100 PRO A C 1
ATOM 820 O O . PRO A 1 100 ? 8.141 3.854 -11.955 1.00 95.50 100 PRO A O 1
ATOM 823 N N . ILE A 1 101 ? 6.926 2.394 -10.732 1.00 95.94 101 ILE A N 1
ATOM 824 C CA . ILE A 1 101 ? 7.372 1.173 -11.426 1.00 95.94 101 ILE A CA 1
ATOM 825 C C . ILE A 1 101 ? 6.915 1.180 -12.889 1.00 95.94 101 ILE A C 1
ATOM 827 O O . ILE A 1 101 ? 7.716 0.914 -13.785 1.00 95.94 101 ILE A O 1
ATOM 831 N N . ILE A 1 102 ? 5.652 1.526 -13.154 1.00 96.56 102 ILE A N 1
ATOM 832 C CA . ILE A 1 102 ? 5.134 1.654 -14.524 1.00 96.56 102 ILE A CA 1
ATOM 833 C C . ILE A 1 102 ? 5.921 2.729 -15.287 1.00 96.56 102 ILE A C 1
ATOM 835 O O . ILE A 1 102 ? 6.342 2.496 -16.422 1.00 96.56 102 ILE A O 1
ATOM 839 N N . GLY A 1 103 ? 6.180 3.877 -14.653 1.00 95.88 103 GLY A N 1
ATOM 840 C CA . GLY A 1 103 ? 7.009 4.938 -15.230 1.00 95.88 103 GLY A CA 1
ATOM 841 C C . GLY A 1 103 ? 8.423 4.463 -15.582 1.00 95.88 103 GLY A C 1
ATOM 842 O O . GLY A 1 103 ? 8.925 4.784 -16.658 1.00 95.88 103 GLY A O 1
ATOM 843 N N . LEU A 1 104 ? 9.030 3.623 -14.736 1.00 97.25 104 LEU A N 1
ATOM 844 C CA . LEU A 1 104 ? 10.357 3.060 -14.977 1.00 97.25 104 LEU A CA 1
ATOM 845 C C . LEU A 1 104 ? 10.370 2.150 -16.213 1.00 97.25 104 LEU A C 1
ATOM 847 O O . LEU A 1 104 ? 11.281 2.248 -17.034 1.00 97.25 104 LEU A O 1
ATOM 851 N N . VAL A 1 105 ? 9.343 1.311 -16.389 1.00 97.88 105 VAL A N 1
ATOM 852 C CA . VAL A 1 105 ? 9.207 0.430 -17.563 1.00 97.88 105 VAL A CA 1
ATOM 853 C C . VAL A 1 105 ? 9.116 1.243 -18.856 1.00 97.88 105 VAL A C 1
ATOM 855 O O . VAL A 1 105 ? 9.876 0.990 -19.793 1.00 97.88 105 VAL A O 1
ATOM 858 N N . TYR A 1 106 ? 8.238 2.250 -18.910 1.00 97.50 106 TYR A N 1
ATOM 859 C CA . TYR A 1 106 ? 8.112 3.110 -20.093 1.00 97.50 106 TYR A CA 1
ATOM 860 C C . TYR A 1 106 ? 9.361 3.966 -20.331 1.00 97.50 106 TYR A C 1
ATOM 862 O O . TYR A 1 106 ? 9.765 4.153 -21.480 1.00 97.50 106 TYR A O 1
ATOM 870 N N . GLY A 1 107 ? 10.018 4.423 -19.264 1.00 97.38 107 GLY A N 1
ATOM 871 C CA . GLY A 1 107 ? 11.291 5.131 -19.347 1.00 97.38 107 GLY A CA 1
ATOM 872 C C . GLY A 1 107 ? 12.385 4.278 -19.992 1.00 97.38 107 GLY A C 1
ATOM 873 O O . GLY A 1 107 ? 13.048 4.734 -20.924 1.00 97.38 107 GLY A O 1
ATOM 874 N N . ILE A 1 108 ? 12.526 3.013 -19.571 1.00 97.81 108 ILE A N 1
ATOM 875 C CA . ILE A 1 108 ? 13.469 2.049 -20.165 1.00 97.81 108 ILE A CA 1
ATOM 876 C C . ILE A 1 108 ? 13.113 1.765 -21.627 1.00 97.81 108 ILE A C 1
ATOM 878 O O . ILE A 1 108 ? 13.996 1.766 -22.488 1.00 97.81 108 ILE A O 1
ATOM 882 N N . TYR A 1 109 ? 11.832 1.556 -21.934 1.00 97.69 109 TYR A N 1
ATOM 883 C CA . TYR A 1 109 ? 11.370 1.358 -23.308 1.00 97.69 109 TYR A CA 1
ATOM 884 C C . TYR A 1 109 ? 11.763 2.537 -24.219 1.00 97.69 109 TYR A C 1
ATOM 886 O O . TYR A 1 109 ? 12.362 2.337 -25.276 1.00 97.69 109 TYR A O 1
ATOM 894 N N . ASN A 1 110 ? 11.521 3.774 -23.778 1.00 96.38 110 ASN A N 1
ATOM 895 C CA . ASN A 1 110 ? 11.872 4.981 -24.531 1.00 96.38 110 ASN A CA 1
ATOM 896 C C . ASN A 1 110 ? 13.391 5.188 -24.642 1.00 96.38 110 ASN A C 1
ATOM 898 O O . ASN A 1 110 ? 13.895 5.533 -25.710 1.00 96.38 110 ASN A O 1
ATOM 902 N N . PHE A 1 111 ? 14.143 4.914 -23.574 1.00 96.81 111 PHE A N 1
ATOM 903 C CA . PHE A 1 111 ? 15.606 4.986 -23.568 1.00 96.81 111 PHE A CA 1
ATOM 904 C C . PHE A 1 111 ? 16.260 3.972 -24.522 1.00 96.81 111 PHE A C 1
ATOM 906 O O . PHE A 1 111 ? 17.270 4.263 -25.169 1.00 96.81 111 PHE A O 1
ATOM 913 N N . THR A 1 112 ? 15.681 2.777 -24.636 1.00 95.94 112 THR A N 1
ATOM 914 C CA . THR A 1 112 ? 16.209 1.699 -25.488 1.00 95.94 112 THR A CA 1
ATOM 915 C C . THR A 1 112 ? 15.768 1.807 -26.951 1.00 95.94 112 THR A C 1
ATOM 917 O O . THR A 1 112 ? 16.315 1.110 -27.813 1.00 95.94 112 THR A O 1
ATOM 920 N N . ARG A 1 113 ? 14.845 2.722 -27.274 1.00 94.06 113 ARG A N 1
ATOM 921 C CA . ARG A 1 113 ? 14.346 2.954 -28.634 1.00 94.06 113 ARG A CA 1
ATOM 922 C C . ARG A 1 113 ? 15.465 3.422 -29.571 1.00 94.06 113 ARG A C 1
ATOM 924 O O . ARG A 1 113 ? 16.137 4.423 -29.329 1.00 94.06 113 ARG A O 1
ATOM 931 N N . LYS A 1 114 ? 15.695 2.697 -30.669 1.00 94.62 114 LYS A N 1
ATOM 932 C CA . LYS A 1 114 ? 16.732 3.029 -31.666 1.00 94.62 114 LYS A CA 1
ATOM 933 C C . LYS A 1 114 ? 16.229 4.089 -32.649 1.00 94.62 114 LYS A C 1
ATOM 935 O O . LYS A 1 114 ? 15.057 4.095 -32.999 1.00 94.62 114 LYS A O 1
ATOM 940 N N . GLY A 1 115 ? 17.134 4.952 -33.115 1.00 92.44 115 GLY A N 1
ATOM 941 C CA . GLY A 1 115 ? 16.851 5.934 -34.172 1.00 92.44 115 GLY A CA 1
ATOM 942 C C . GLY A 1 115 ? 16.052 7.170 -33.745 1.00 92.44 115 GLY A C 1
ATOM 943 O O . GLY A 1 115 ? 15.871 8.059 -34.565 1.00 92.44 115 GLY A O 1
ATOM 944 N N . ASP A 1 116 ? 15.623 7.260 -32.483 1.00 94.06 116 ASP A N 1
ATOM 945 C CA . ASP A 1 116 ? 14.799 8.358 -31.970 1.00 94.06 116 ASP A CA 1
ATOM 946 C C . ASP A 1 116 ? 15.496 9.041 -30.779 1.00 94.06 116 ASP A C 1
ATOM 948 O O . ASP A 1 116 ? 15.468 8.560 -29.645 1.00 94.06 116 ASP A O 1
ATOM 952 N N . VAL A 1 117 ? 16.211 10.137 -31.052 1.00 94.94 117 VAL A N 1
ATOM 953 C CA . VAL A 1 117 ? 17.005 10.866 -30.043 1.00 94.94 117 VAL A CA 1
ATOM 954 C C . VAL A 1 117 ? 16.108 11.573 -29.024 1.00 94.94 117 VAL A C 1
ATOM 956 O O . VAL A 1 117 ? 16.491 11.709 -27.860 1.00 94.94 117 VAL A O 1
ATOM 959 N N . GLU A 1 118 ? 14.924 12.012 -29.444 1.00 95.69 118 GLU A N 1
ATOM 960 C CA . GLU A 1 118 ? 13.966 12.698 -28.581 1.00 95.69 118 GLU A CA 1
ATOM 961 C C . GLU A 1 118 ? 13.355 11.721 -27.576 1.00 95.69 118 GLU A C 1
ATOM 963 O O . GLU A 1 118 ? 13.418 11.971 -26.368 1.00 95.69 118 GLU A O 1
ATOM 968 N N . ALA A 1 119 ? 12.898 10.553 -28.045 1.00 94.81 119 ALA A N 1
ATOM 969 C CA . ALA A 1 119 ? 12.406 9.490 -27.174 1.00 94.81 119 ALA A CA 1
ATOM 970 C C . ALA A 1 119 ? 13.465 9.051 -26.156 1.00 94.81 119 ALA A C 1
ATOM 972 O O . ALA A 1 119 ? 13.149 8.869 -24.982 1.00 94.81 119 ALA A O 1
ATOM 973 N N . LYS A 1 120 ? 14.740 8.957 -26.556 1.00 96.19 120 LYS A N 1
ATOM 974 C CA . LYS A 1 120 ? 15.826 8.617 -25.625 1.00 96.19 120 LYS A CA 1
ATOM 975 C C . LYS A 1 120 ? 16.000 9.644 -24.513 1.00 96.19 120 LYS A C 1
ATOM 977 O O . LYS A 1 120 ? 16.116 9.261 -23.352 1.00 96.19 120 LYS A O 1
ATOM 982 N N . LYS A 1 121 ? 16.019 10.938 -24.851 1.00 95.38 121 LYS A N 1
ATOM 983 C CA . LYS A 1 121 ? 16.137 12.020 -23.859 1.00 95.38 121 LYS A CA 1
ATOM 984 C C . LYS A 1 121 ? 14.942 12.028 -22.906 1.00 95.38 121 LYS A C 1
ATOM 986 O O . LYS A 1 121 ? 15.133 12.115 -21.695 1.00 95.38 121 LYS A O 1
ATOM 991 N N . ALA A 1 122 ? 13.730 11.875 -23.439 1.00 95.50 122 ALA A N 1
ATOM 992 C CA . ALA A 1 122 ? 12.522 11.756 -22.629 1.00 95.50 122 ALA A CA 1
ATOM 993 C C . ALA A 1 122 ? 12.570 10.519 -21.713 1.00 95.50 122 ALA A C 1
ATOM 995 O O . ALA A 1 122 ? 12.260 10.626 -20.528 1.00 95.50 122 ALA A O 1
ATOM 996 N N . GLY A 1 123 ? 13.031 9.375 -22.228 1.00 96.81 123 GLY A N 1
ATOM 997 C CA . GLY A 1 123 ? 13.209 8.139 -21.467 1.00 96.81 123 GLY A CA 1
ATOM 998 C C . GLY A 1 123 ? 14.184 8.291 -20.299 1.00 96.81 123 GLY A C 1
ATOM 999 O O . GLY A 1 123 ? 13.880 7.843 -19.198 1.00 96.81 123 GLY A O 1
ATOM 1000 N N . ILE A 1 124 ? 15.306 8.996 -20.489 1.00 96.94 124 ILE A N 1
ATOM 1001 C CA . ILE A 1 124 ? 16.254 9.304 -19.401 1.00 96.94 124 ILE A CA 1
ATOM 1002 C C . ILE A 1 124 ? 15.569 10.119 -18.299 1.00 96.94 124 ILE A C 1
ATOM 1004 O O . ILE A 1 124 ? 15.657 9.751 -17.129 1.00 96.94 124 ILE A O 1
ATOM 1008 N N . ASN A 1 125 ? 14.848 11.186 -18.656 1.00 96.19 125 ASN A N 1
ATOM 1009 C CA . ASN A 1 125 ? 14.141 12.013 -17.674 1.00 96.19 125 ASN A CA 1
ATOM 1010 C C . ASN A 1 125 ? 13.068 11.212 -16.920 1.00 96.19 125 ASN A C 1
ATOM 1012 O O . ASN A 1 125 ? 12.941 11.349 -15.705 1.00 96.19 125 ASN A O 1
ATOM 1016 N N . GLN A 1 126 ? 12.331 10.343 -17.618 1.00 97.38 126 GLN A N 1
ATOM 1017 C CA . GLN A 1 126 ? 11.343 9.448 -17.008 1.00 97.38 126 GLN A CA 1
ATOM 1018 C C . GLN A 1 126 ? 11.991 8.484 -16.009 1.00 97.38 126 GLN A C 1
ATOM 1020 O O . GLN A 1 126 ? 11.507 8.365 -14.887 1.00 97.38 126 GLN A O 1
ATOM 1025 N N . ILE A 1 127 ? 13.112 7.853 -16.377 1.00 98.12 127 ILE A N 1
ATOM 1026 C CA . ILE A 1 127 ? 13.863 6.961 -15.481 1.00 98.12 127 ILE A CA 1
ATOM 1027 C C . ILE A 1 127 ? 14.323 7.720 -14.233 1.00 98.12 127 ILE A C 1
ATOM 1029 O O . ILE A 1 127 ? 14.107 7.237 -13.124 1.00 98.12 127 ILE A O 1
ATOM 1033 N N . ILE A 1 128 ? 14.919 8.908 -14.398 1.00 97.69 128 ILE A N 1
ATOM 1034 C CA . ILE A 1 128 ? 15.402 9.723 -13.273 1.00 97.69 128 ILE A CA 1
ATOM 1035 C C . ILE A 1 128 ? 14.253 10.037 -12.310 1.00 97.69 128 ILE A C 1
ATOM 1037 O O . ILE A 1 128 ? 14.376 9.782 -11.114 1.00 97.69 128 ILE A O 1
ATOM 1041 N N . MET A 1 129 ? 13.121 10.530 -12.821 1.00 96.56 129 MET A N 1
ATOM 1042 C CA . MET A 1 129 ? 11.964 10.860 -11.985 1.00 96.56 129 MET A CA 1
ATOM 1043 C C . MET A 1 129 ? 11.400 9.628 -11.269 1.00 96.56 129 MET A C 1
ATOM 1045 O O . MET A 1 129 ? 11.169 9.680 -10.063 1.00 96.56 129 MET A O 1
ATOM 1049 N N . SER A 1 130 ? 11.227 8.506 -11.975 1.00 96.75 130 SER A N 1
ATOM 1050 C CA . SER A 1 130 ? 10.742 7.257 -11.377 1.00 96.75 130 SER A CA 1
ATOM 1051 C C . SER A 1 130 ? 11.659 6.741 -10.268 1.00 96.75 130 SER A C 1
ATOM 1053 O O . SER A 1 130 ? 11.171 6.340 -9.214 1.00 96.75 130 SER A O 1
ATOM 1055 N N . VAL A 1 131 ? 12.980 6.772 -10.469 1.00 97.00 131 VAL A N 1
ATOM 1056 C CA . VAL A 1 131 ? 13.950 6.345 -9.448 1.00 97.00 131 VAL A CA 1
ATOM 1057 C C . VAL A 1 131 ? 13.912 7.271 -8.231 1.00 97.00 131 VAL A C 1
ATOM 1059 O O . VAL A 1 131 ? 13.937 6.781 -7.105 1.00 97.00 131 VAL A O 1
ATOM 1062 N N . LEU A 1 132 ? 13.802 8.588 -8.431 1.00 97.12 132 LEU A N 1
ATOM 1063 C CA . LEU A 1 132 ? 13.687 9.549 -7.329 1.00 97.12 132 LEU A CA 1
ATOM 1064 C C . LEU A 1 132 ? 12.446 9.288 -6.464 1.00 97.12 132 LEU A C 1
ATOM 1066 O O . LEU A 1 132 ? 12.566 9.256 -5.239 1.00 97.12 132 LEU A O 1
ATOM 1070 N N . PHE A 1 133 ? 11.283 9.049 -7.080 1.00 96.50 133 PHE A N 1
ATOM 1071 C CA . PHE A 1 133 ? 10.064 8.710 -6.339 1.00 96.50 133 PHE A CA 1
ATOM 1072 C C . PHE A 1 133 ? 10.210 7.397 -5.564 1.00 96.50 133 PHE A C 1
ATOM 1074 O O . PHE A 1 133 ? 9.906 7.368 -4.376 1.00 96.50 133 PHE A O 1
ATOM 1081 N N . LEU A 1 134 ? 10.779 6.353 -6.177 1.00 95.44 134 LEU A N 1
ATOM 1082 C CA . LEU A 1 134 ? 11.016 5.077 -5.493 1.00 95.44 134 LEU A CA 1
ATOM 1083 C C . LEU A 1 134 ? 11.937 5.222 -4.275 1.00 95.44 134 LEU A C 1
ATOM 1085 O O . LEU A 1 134 ? 11.676 4.632 -3.229 1.00 95.44 134 LEU A O 1
ATOM 1089 N N . VAL A 1 135 ? 13.009 6.010 -4.382 1.00 96.12 135 VAL A N 1
ATOM 1090 C CA . VAL A 1 135 ? 13.914 6.266 -3.250 1.00 96.12 135 VAL A CA 1
ATOM 1091 C C . VAL A 1 135 ? 13.192 7.026 -2.135 1.00 96.12 135 VAL A C 1
ATOM 1093 O O .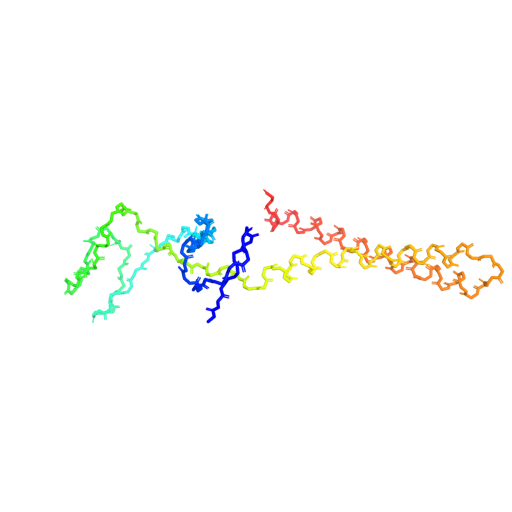 VAL A 1 135 ? 13.338 6.679 -0.961 1.00 96.12 135 VAL A O 1
ATOM 1096 N N . MET A 1 136 ? 12.393 8.036 -2.478 1.00 95.12 136 MET A N 1
ATOM 1097 C CA . MET A 1 136 ? 11.590 8.775 -1.504 1.00 95.12 136 MET A CA 1
ATOM 1098 C C . MET A 1 136 ? 10.577 7.862 -0.792 1.00 95.12 136 MET A C 1
ATOM 1100 O O . MET A 1 136 ? 10.486 7.900 0.432 1.00 95.12 136 MET A O 1
ATOM 1104 N N . ASP A 1 137 ? 9.888 6.985 -1.523 1.00 93.44 137 ASP A N 1
ATOM 1105 C CA . ASP A 1 137 ? 8.949 6.025 -0.938 1.00 93.44 137 ASP A CA 1
ATOM 1106 C C . ASP A 1 137 ? 9.667 5.059 0.012 1.00 93.44 137 ASP A C 1
ATOM 1108 O O . ASP A 1 137 ? 9.260 4.900 1.162 1.00 93.44 137 ASP A O 1
ATOM 1112 N N . ILE A 1 138 ? 10.784 4.461 -0.419 1.00 92.81 138 ILE A N 1
ATOM 1113 C CA . ILE A 1 138 ? 11.577 3.533 0.405 1.00 92.81 138 ILE A CA 1
ATOM 1114 C C . ILE A 1 138 ? 12.074 4.220 1.681 1.00 92.81 138 ILE A C 1
ATOM 1116 O O . ILE A 1 138 ? 11.976 3.650 2.768 1.00 92.81 138 ILE A O 1
ATOM 1120 N N . THR A 1 139 ? 12.594 5.444 1.575 1.00 94.25 139 THR A N 1
ATOM 1121 C CA . THR A 1 139 ? 13.070 6.200 2.746 1.00 94.25 139 THR A CA 1
ATOM 1122 C C . THR A 1 139 ? 11.934 6.568 3.694 1.00 94.25 139 THR A C 1
ATOM 1124 O O . THR A 1 139 ? 12.100 6.447 4.909 1.00 94.25 139 THR A O 1
ATOM 1127 N N . TYR A 1 140 ? 10.769 6.943 3.167 1.00 92.31 140 TYR A N 1
ATOM 1128 C CA . TYR A 1 140 ? 9.577 7.191 3.968 1.00 92.31 140 TYR A CA 1
ATOM 1129 C C . TYR A 1 140 ? 9.123 5.926 4.704 1.00 92.31 140 TYR A C 1
ATOM 1131 O O . TYR A 1 140 ? 8.939 5.961 5.921 1.00 92.31 140 TYR A O 1
ATOM 1139 N N . PHE A 1 141 ? 9.033 4.785 4.012 1.00 90.62 141 PHE A N 1
ATOM 1140 C CA . PHE A 1 141 ? 8.699 3.502 4.635 1.00 90.62 141 PHE A CA 1
ATOM 1141 C C . PHE A 1 141 ? 9.707 3.106 5.718 1.00 90.62 141 PHE A C 1
ATOM 1143 O O . PHE A 1 141 ? 9.306 2.710 6.812 1.00 90.62 141 PHE A O 1
ATOM 1150 N N . TYR A 1 142 ? 11.005 3.268 5.454 1.00 92.62 142 TYR A N 1
ATOM 1151 C CA . TYR A 1 142 ? 12.062 3.026 6.436 1.00 92.62 142 TYR A CA 1
ATOM 1152 C C . TYR A 1 142 ? 11.905 3.911 7.682 1.00 92.62 142 TYR A C 1
ATOM 1154 O O . TYR A 1 142 ? 12.002 3.433 8.813 1.00 92.62 142 TYR A O 1
ATOM 1162 N N . PHE A 1 143 ? 11.614 5.199 7.493 1.00 93.44 143 PHE A N 1
ATOM 1163 C CA . PHE A 1 143 ? 11.384 6.136 8.588 1.00 93.44 143 PHE A CA 1
ATOM 1164 C C . PHE A 1 143 ? 10.147 5.764 9.420 1.00 93.44 143 PHE A C 1
ATOM 1166 O O . PHE A 1 143 ? 10.225 5.706 10.648 1.00 93.44 143 PHE A O 1
ATOM 1173 N N . LEU A 1 144 ? 9.023 5.447 8.769 1.00 87.75 144 LEU A N 1
ATOM 1174 C CA . LEU A 1 144 ? 7.800 5.015 9.451 1.00 87.75 144 LEU A CA 1
ATOM 1175 C C . LEU A 1 144 ? 7.990 3.713 10.237 1.00 87.75 144 LEU A C 1
ATOM 1177 O O . LEU A 1 144 ? 7.472 3.586 11.350 1.00 87.75 144 LEU A O 1
ATOM 1181 N N . PHE A 1 145 ? 8.738 2.764 9.672 1.00 87.75 145 PHE A N 1
ATOM 1182 C CA . PHE A 1 145 ? 9.079 1.511 10.337 1.00 87.75 145 PHE A CA 1
ATOM 1183 C C . PHE A 1 145 ? 9.883 1.769 11.617 1.00 87.75 145 PHE A C 1
ATOM 1185 O O . PHE A 1 145 ? 9.523 1.276 12.684 1.00 87.75 145 PHE A O 1
ATOM 1192 N N . ASN A 1 146 ? 10.905 2.626 11.548 1.00 88.75 146 ASN A N 1
ATOM 1193 C CA . ASN A 1 146 ? 11.740 2.962 12.705 1.00 88.75 146 ASN A CA 1
ATOM 1194 C C . ASN A 1 146 ? 10.996 3.728 13.806 1.00 88.75 146 ASN A C 1
ATOM 1196 O O . ASN A 1 146 ? 11.341 3.601 14.979 1.00 88.75 146 ASN A O 1
ATOM 1200 N N . MET A 1 147 ? 9.961 4.496 13.461 1.00 89.19 147 MET A N 1
ATOM 1201 C CA . MET A 1 147 ? 9.088 5.144 14.448 1.00 89.19 147 MET A CA 1
ATOM 1202 C C . MET A 1 147 ? 8.044 4.195 15.059 1.00 89.19 147 MET A C 1
ATOM 1204 O O . MET A 1 147 ? 7.275 4.609 15.926 1.00 89.19 147 MET A O 1
ATOM 1208 N N . GLY A 1 148 ? 7.981 2.934 14.619 1.00 80.69 148 GLY A N 1
ATOM 1209 C CA . GLY A 1 148 ? 7.019 1.951 15.119 1.00 80.69 148 GLY A CA 1
ATOM 1210 C C . GLY A 1 148 ? 5.570 2.228 14.705 1.00 80.69 148 GLY A C 1
ATOM 1211 O O . GLY A 1 148 ? 4.652 1.723 15.354 1.00 80.69 148 GLY A O 1
ATOM 1212 N N . LEU A 1 149 ? 5.359 3.026 13.648 1.00 74.62 149 LEU A N 1
ATOM 1213 C CA . LEU A 1 149 ? 4.027 3.320 13.099 1.00 74.62 149 LEU A CA 1
ATOM 1214 C C . LEU A 1 149 ? 3.474 2.168 12.246 1.00 74.62 149 LEU A C 1
ATOM 1216 O O . LEU A 1 149 ? 2.263 2.061 12.082 1.00 74.62 149 LEU A O 1
ATOM 1220 N N . PHE A 1 150 ? 4.344 1.280 11.760 1.00 68.75 150 PHE A N 1
ATOM 1221 C CA . PHE A 1 150 ? 3.965 0.005 11.155 1.00 68.75 150 PHE A CA 1
ATOM 1222 C C . PHE A 1 150 ? 4.269 -1.133 12.136 1.00 68.75 150 PHE A C 1
ATOM 1224 O O . PHE A 1 150 ? 5.429 -1.449 12.391 1.00 68.75 150 PHE A O 1
ATOM 1231 N N . LYS A 1 151 ? 3.221 -1.751 12.690 1.00 53.25 151 LYS A N 1
ATOM 1232 C CA . LYS A 1 151 ? 3.309 -3.036 13.395 1.00 53.25 151 LYS A CA 1
ATOM 1233 C C . LYS A 1 151 ? 2.643 -4.080 12.506 1.00 53.25 151 LYS A C 1
ATOM 1235 O O . LYS A 1 151 ? 1.428 -4.020 12.335 1.00 53.25 151 LYS A O 1
ATOM 1240 N N . PHE A 1 152 ? 3.449 -4.943 11.894 1.00 49.47 152 PHE A N 1
ATOM 1241 C CA . PHE A 1 152 ? 2.958 -6.157 11.241 1.00 49.47 152 PHE A CA 1
ATOM 1242 C C . PHE A 1 152 ? 2.523 -7.178 12.294 1.00 49.47 152 PHE A C 1
ATOM 1244 O O . PHE A 1 152 ? 3.168 -7.215 13.369 1.00 49.47 152 PHE A O 1
#

Secondary structure (DSSP, 8-state):
-EEE-TTT--EEETT-SB-TTT-PBPPP-PPPB--EE-S-EE-TTT--EES-GGGSB-TTT--B----SS----EE--B-PPPTTHHHHHHHHHHHHHHHHHHHHHHHHHHH-TT-HHHHHHHHHHHHHHHHHHHHHHHHHHHHHHTT----

Foldseek 3Di:
DWDADPPPRDTDRPPDQADPPPRHGDDDPDQDFDQDDDQWDQDPPPRDIGRDPVPQADPPPRHGNDDPDDDDDPRPRPRDPDPPCPVVVVVVVVCLLVVLVVLLVCLVVQLPDPPDPPSNVVSVVSNVVSVVSNVVVVVVVVVCVVVVVDDD

Sequence (152 aa):
MVKICPQCHSENKDEAKSCIKCGYTFREDVPYYHRVQLKSIRCPQCHNVITNLSYGFCPKCGFEFQKKEKNVTYNYLEVIPKSEHENSITFGYIFSVFIPIIGLVYGIYNFTRKGDVEAKKAGINQIIMSVLFLVMDITYFYFLFNMGLFKF